Protein AF-A0A6B3I5C6-F1 (afdb_monomer)

Solvent-accessible surface area (backbone atoms only — not comparable to full-atom values): 7024 Å² total; per-residue (Å²): 108,67,62,59,52,53,54,47,49,30,63,75,50,75,61,71,47,78,49,56,98,58,52,47,75,93,61,59,74,81,74,79,81,75,81,84,82,78,85,90,72,60,70,60,48,75,5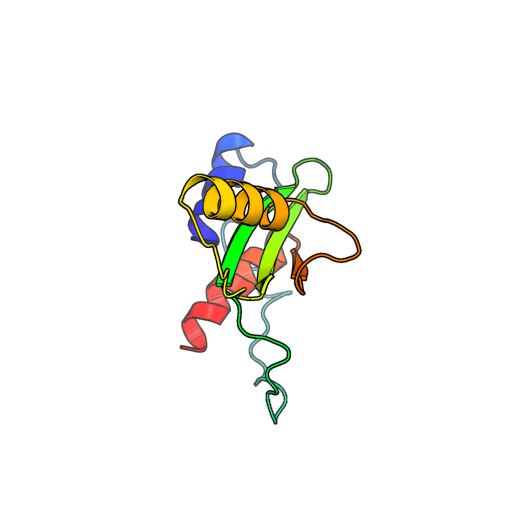0,79,50,72,41,83,85,81,56,27,37,38,42,36,38,29,41,54,74,88,82,89,53,99,44,74,67,51,40,53,55,50,54,55,53,70,73,42,96,47,99,88,47,73,62,68,50,77,48,81,28,45,31,45,47,46,38,24,46,52,55,42,61,67,73,75,110

Nearest PDB structures (foldseek):
  6gaw-assembly1_Bu  TM=4.036E-01  e=7.337E-01  Sus scrofa
  6e8a-assembly2_B-2  TM=2.706E-01  e=2.513E+00  Salmonella enterica subsp. enterica serovar Typhimurium
  7qh6-assembly1_E  TM=3.674E-01  e=9.801E+00  Homo sapiens

Structure (mmCIF, N/CA/C/O backbone):
data_AF-A0A6B3I5C6-F1
#
_entry.id   AF-A0A6B3I5C6-F1
#
loop_
_atom_site.group_PDB
_atom_site.id
_atom_site.type_symbol
_atom_site.label_atom_id
_atom_site.label_alt_id
_atom_site.label_comp_id
_atom_site.label_asym_id
_atom_site.label_entity_id
_atom_site.label_seq_id
_atom_site.pdbx_PDB_ins_code
_atom_site.Cartn_x
_atom_site.Cartn_y
_atom_site.Cartn_z
_atom_site.occupancy
_atom_site.B_iso_or_equiv
_atom_site.auth_seq_id
_atom_site.auth_comp_id
_atom_site.auth_asym_id
_atom_site.auth_atom_id
_atom_site.pdbx_PDB_mod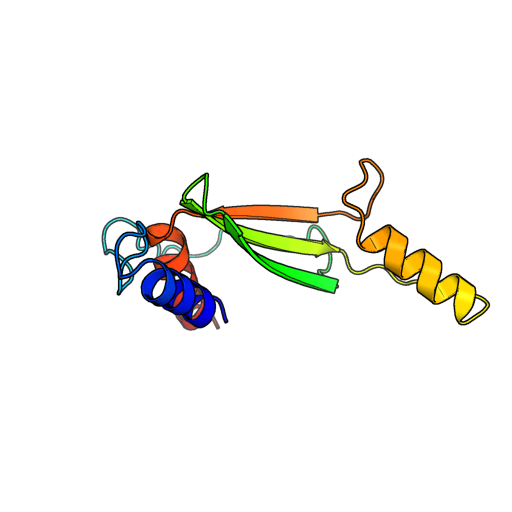el_num
ATOM 1 N N . ARG A 1 1 ? 6.170 -5.230 6.914 1.00 90.88 1 ARG A N 1
ATOM 2 C CA . ARG A 1 1 ? 6.342 -3.883 6.309 1.00 90.88 1 ARG A CA 1
ATOM 3 C C . ARG A 1 1 ? 5.067 -3.047 6.335 1.00 90.88 1 ARG A C 1
ATOM 5 O O . ARG A 1 1 ? 5.122 -1.977 6.917 1.00 90.88 1 ARG A O 1
ATOM 12 N N . ILE A 1 2 ? 3.932 -3.500 5.778 1.00 95.19 2 ILE A N 1
ATOM 13 C CA . ILE A 1 2 ? 2.666 -2.740 5.881 1.00 95.19 2 ILE A CA 1
ATOM 14 C C . ILE A 1 2 ? 2.253 -2.536 7.344 1.00 95.19 2 ILE A C 1
ATOM 16 O O . ILE A 1 2 ? 2.062 -1.398 7.755 1.00 95.19 2 ILE A O 1
ATOM 20 N N . ASP A 1 3 ? 2.196 -3.604 8.146 1.00 95.19 3 ASP A N 1
ATOM 21 C CA . ASP A 1 3 ? 1.842 -3.480 9.569 1.00 95.19 3 ASP A CA 1
ATOM 22 C C . ASP A 1 3 ? 2.794 -2.567 10.345 1.00 95.19 3 ASP A C 1
ATOM 24 O O . ASP A 1 3 ? 2.335 -1.728 11.108 1.00 95.19 3 ASP A O 1
ATOM 28 N N . GLU A 1 4 ? 4.103 -2.659 10.092 1.00 95.94 4 GLU A N 1
ATOM 29 C CA . GLU A 1 4 ? 5.102 -1.772 10.707 1.00 95.94 4 GLU A CA 1
ATOM 30 C C . GLU A 1 4 ? 4.819 -0.291 10.404 1.00 95.94 4 GLU A C 1
ATOM 32 O O . GLU A 1 4 ? 4.901 0.547 11.300 1.00 95.94 4 GLU A O 1
ATOM 37 N N . LEU A 1 5 ? 4.455 0.035 9.157 1.00 96.81 5 LEU A N 1
ATOM 38 C CA . LEU A 1 5 ? 4.087 1.395 8.760 1.00 96.81 5 LEU A CA 1
ATOM 39 C C . LEU A 1 5 ? 2.789 1.850 9.445 1.00 96.81 5 LEU A C 1
ATOM 41 O O . LEU A 1 5 ? 2.718 2.971 9.942 1.00 96.81 5 LEU A O 1
ATOM 45 N N . LEU A 1 6 ? 1.776 0.986 9.519 1.00 96.81 6 LEU A N 1
ATOM 46 C CA . LEU A 1 6 ? 0.517 1.294 10.204 1.00 96.81 6 LEU A CA 1
ATOM 47 C C . LEU A 1 6 ? 0.722 1.515 11.710 1.00 96.81 6 LEU A C 1
ATOM 49 O O . LEU A 1 6 ? 0.184 2.467 12.277 1.00 96.81 6 LEU A O 1
ATOM 53 N N . ASP A 1 7 ? 1.541 0.685 12.352 1.00 96.62 7 ASP A N 1
ATOM 54 C CA . ASP A 1 7 ? 1.868 0.814 13.772 1.00 96.62 7 ASP A CA 1
ATOM 55 C C . ASP A 1 7 ? 2.674 2.100 14.044 1.00 96.62 7 ASP A C 1
ATOM 57 O O . ASP A 1 7 ? 2.453 2.780 15.051 1.00 96.62 7 ASP A O 1
ATOM 61 N N . GLU A 1 8 ? 3.566 2.493 13.126 1.00 96.69 8 GLU A N 1
ATOM 62 C CA . GLU A 1 8 ? 4.278 3.776 13.174 1.00 96.69 8 GLU A CA 1
ATOM 63 C C . GLU A 1 8 ? 3.315 4.970 13.129 1.00 96.69 8 GLU A C 1
ATOM 65 O O . GLU A 1 8 ? 3.453 5.905 13.923 1.00 96.69 8 GLU A O 1
ATOM 70 N N . VAL A 1 9 ? 2.325 4.938 12.231 1.00 96.62 9 VAL A N 1
ATOM 71 C CA . VAL A 1 9 ? 1.301 5.988 12.102 1.00 96.62 9 VAL A CA 1
ATOM 72 C C . VAL A 1 9 ? 0.508 6.132 13.401 1.00 96.62 9 VAL A C 1
ATOM 74 O O . VAL A 1 9 ? 0.359 7.245 13.917 1.00 96.62 9 VAL A O 1
ATOM 77 N N . VAL A 1 10 ? 0.059 5.017 13.983 1.00 96.31 10 VAL A N 1
ATOM 78 C CA . VAL A 1 10 ? -0.646 5.015 15.275 1.00 96.31 10 VAL A CA 1
ATOM 79 C C . VAL A 1 10 ? 0.236 5.618 16.368 1.00 96.31 10 VAL A C 1
ATOM 81 O O . VAL A 1 10 ? -0.220 6.474 17.132 1.00 96.31 10 VAL A O 1
ATOM 84 N N . ARG A 1 11 ? 1.515 5.227 16.421 1.00 95.94 11 ARG A N 1
ATOM 85 C CA . ARG A 1 11 ? 2.463 5.724 17.425 1.00 95.94 11 ARG A CA 1
ATOM 86 C C . ARG A 1 11 ? 2.689 7.232 17.311 1.00 95.94 11 ARG A C 1
ATOM 88 O O . ARG A 1 11 ? 2.651 7.922 18.326 1.00 95.94 11 ARG A O 1
ATOM 95 N N . ARG A 1 12 ? 2.906 7.755 16.099 1.00 95.31 12 ARG A N 1
ATOM 96 C CA . ARG A 1 12 ? 3.174 9.188 15.865 1.00 95.31 12 ARG A CA 1
ATOM 97 C C . ARG A 1 12 ? 1.961 10.077 16.108 1.00 95.31 12 ARG A C 1
ATOM 99 O O . ARG A 1 12 ? 2.122 11.208 16.550 1.00 95.31 12 ARG A O 1
ATOM 106 N N . THR A 1 13 ? 0.761 9.573 15.838 1.00 92.81 13 THR A N 1
ATOM 107 C CA . THR A 1 13 ? -0.493 10.324 16.020 1.00 92.81 13 THR A CA 1
ATOM 108 C C . THR A 1 13 ? -1.090 10.181 17.421 1.00 92.81 13 THR A C 1
ATOM 110 O O . THR A 1 13 ? -2.182 10.690 17.683 1.00 92.81 13 THR A O 1
ATOM 113 N N . GLY A 1 14 ? -0.417 9.461 18.328 1.00 90.94 14 GLY A N 1
ATOM 114 C CA . GLY A 1 14 ? -0.937 9.179 19.667 1.00 90.94 14 GLY A CA 1
ATOM 115 C C . GLY A 1 14 ? -2.267 8.418 19.642 1.00 90.94 14 GLY A C 1
ATOM 116 O O . GLY A 1 14 ? -3.101 8.625 20.518 1.00 90.94 14 GLY A O 1
ATOM 117 N N . GLY A 1 15 ? -2.495 7.591 18.616 1.00 88.31 15 GLY A N 1
ATOM 118 C CA . GLY A 1 15 ? -3.739 6.839 18.427 1.00 88.31 15 GLY A CA 1
ATOM 119 C C . GLY A 1 15 ? -4.905 7.632 17.832 1.00 88.31 15 GLY A C 1
ATOM 120 O O . GLY A 1 15 ? -6.011 7.104 17.771 1.00 88.31 15 GLY A O 1
ATOM 121 N N . SER A 1 16 ? -4.684 8.870 17.381 1.00 90.31 16 SER A N 1
ATOM 122 C CA . SER A 1 16 ? -5.747 9.693 16.777 1.00 90.31 16 SER A CA 1
ATOM 123 C C . SER A 1 16 ? -5.986 9.392 15.291 1.00 90.31 16 SER A C 1
ATOM 125 O O . SER A 1 16 ? -7.002 9.814 14.743 1.00 90.31 16 SER A O 1
ATOM 127 N N . SER A 1 17 ? -5.076 8.671 14.621 1.00 93.12 17 SER A N 1
ATOM 128 C CA . SER A 1 17 ? -5.272 8.226 13.234 1.00 93.12 17 SER A CA 1
ATOM 129 C C . SER A 1 17 ? -6.411 7.199 13.116 1.00 93.12 17 SER A C 1
ATOM 131 O O . SER A 1 17 ? -6.554 6.361 14.008 1.00 93.12 17 SER A O 1
ATOM 133 N N . PRO A 1 18 ? -7.134 7.126 11.985 1.00 95.06 18 PRO A N 1
ATOM 134 C CA . PRO A 1 18 ? -8.167 6.130 11.707 1.00 95.06 18 PRO A CA 1
ATOM 135 C C . PRO A 1 18 ? -7.569 4.769 11.295 1.00 95.06 18 PRO A C 1
ATOM 137 O O . PRO A 1 18 ? -8.084 4.078 10.412 1.00 95.06 18 PRO A O 1
ATOM 140 N N . VAL A 1 19 ? -6.456 4.380 11.918 1.00 96.88 19 VAL A N 1
ATOM 141 C CA . VAL A 1 19 ? -5.779 3.099 11.718 1.00 96.88 19 VAL A CA 1
ATOM 142 C C . VAL A 1 19 ? -6.108 2.200 12.913 1.00 96.88 19 VAL A C 1
ATOM 144 O O . VAL A 1 19 ? -5.696 2.500 14.034 1.00 96.88 19 VAL A O 1
ATOM 147 N N . PRO A 1 20 ? -6.874 1.113 12.723 1.00 94.88 20 PRO A N 1
ATOM 148 C CA . PRO A 1 20 ? -7.247 0.238 13.822 1.00 94.88 20 PRO A CA 1
ATOM 149 C C . PRO A 1 20 ? -6.088 -0.679 14.228 1.00 94.88 20 PRO A C 1
ATOM 151 O O . PRO A 1 20 ? -5.323 -1.160 13.393 1.00 94.88 20 PRO A O 1
ATOM 154 N N . ALA A 1 21 ? -6.024 -1.018 15.518 1.00 92.00 21 ALA A N 1
ATOM 155 C CA . ALA A 1 21 ? -5.017 -1.936 16.049 1.00 92.00 21 ALA A CA 1
ATOM 156 C C . ALA A 1 21 ? -5.124 -3.363 15.477 1.00 92.00 21 ALA A C 1
ATOM 158 O O . ALA A 1 21 ? -4.153 -4.108 15.511 1.00 92.00 21 ALA A O 1
ATOM 159 N N . VAL A 1 22 ? -6.270 -3.761 14.924 1.00 92.62 22 VAL A N 1
ATOM 160 C CA . VAL A 1 22 ? -6.471 -5.060 14.265 1.00 92.62 22 VAL A CA 1
ATOM 161 C C . VAL A 1 22 ? -7.419 -4.905 13.082 1.00 92.62 22 VAL A C 1
ATOM 163 O O . VAL A 1 22 ? -8.199 -3.955 13.032 1.00 92.62 22 VAL A O 1
ATOM 166 N N . ALA A 1 23 ? -7.354 -5.838 12.130 1.00 93.38 23 ALA A N 1
ATOM 167 C CA . ALA A 1 23 ? -8.220 -5.836 10.956 1.00 93.38 23 ALA A CA 1
ATOM 168 C C . ALA A 1 23 ? -9.698 -5.939 11.383 1.00 93.38 23 ALA A C 1
ATOM 170 O O . ALA A 1 23 ? -10.068 -6.926 12.029 1.00 93.38 23 ALA A O 1
ATOM 171 N N . PRO A 1 24 ? -10.558 -4.959 11.045 1.00 94.06 24 PRO A N 1
ATOM 172 C CA . PRO A 1 24 ? -11.971 -5.040 11.387 1.00 94.06 24 PRO A CA 1
ATOM 173 C C . PRO A 1 24 ? -12.678 -6.137 10.587 1.00 94.06 24 PRO A C 1
ATOM 175 O O . PRO A 1 24 ? -12.467 -6.283 9.382 1.00 94.06 24 PRO A O 1
ATOM 178 N N . ALA A 1 25 ? -13.594 -6.859 11.236 1.00 91.25 25 ALA A N 1
ATOM 179 C CA . ALA A 1 25 ? -14.369 -7.920 10.587 1.00 91.25 25 ALA A CA 1
ATOM 180 C C . ALA A 1 25 ? -15.181 -7.409 9.380 1.00 91.25 25 ALA A C 1
ATOM 182 O O . ALA A 1 25 ? -15.303 -8.106 8.381 1.00 91.25 25 ALA A O 1
ATOM 183 N N . ALA A 1 26 ? -15.677 -6.168 9.444 1.00 91.88 26 ALA A N 1
ATOM 184 C CA . ALA A 1 26 ? -16.509 -5.566 8.399 1.00 91.88 26 ALA A CA 1
ATOM 185 C C . ALA A 1 26 ? -15.801 -5.370 7.043 1.00 91.88 26 ALA A C 1
ATOM 187 O O . ALA A 1 26 ? -16.477 -5.247 6.029 1.00 91.88 26 ALA A O 1
ATOM 188 N N . VAL A 1 27 ? -14.464 -5.326 7.018 1.00 91.81 27 VAL A N 1
ATOM 189 C CA . VAL A 1 27 ? -13.654 -5.173 5.791 1.00 91.81 27 VAL A CA 1
ATOM 190 C C . VAL A 1 27 ? -12.810 -6.416 5.501 1.00 91.81 27 VAL A C 1
ATOM 192 O O . VAL A 1 27 ? -11.887 -6.371 4.692 1.00 91.81 27 VAL A O 1
ATOM 195 N N . THR A 1 28 ? -13.087 -7.520 6.196 1.00 88.88 28 THR A N 1
ATOM 196 C CA . THR A 1 28 ? -12.400 -8.788 5.956 1.00 88.88 28 THR A CA 1
ATOM 197 C C . THR A 1 28 ? -12.892 -9.378 4.640 1.00 88.88 28 THR A C 1
ATOM 199 O O . THR A 1 28 ? -14.074 -9.680 4.499 1.00 88.88 28 THR A O 1
ATOM 202 N N . ASP A 1 29 ? -11.973 -9.566 3.700 1.00 85.88 29 ASP A N 1
ATOM 203 C CA . ASP A 1 29 ? -12.219 -10.250 2.436 1.00 85.88 29 ASP A CA 1
ATOM 204 C C . ASP A 1 29 ? -11.392 -11.539 2.401 1.00 85.88 29 ASP A C 1
ATOM 206 O O . ASP A 1 29 ? -10.183 -11.520 2.621 1.00 85.88 29 ASP A O 1
ATOM 210 N N . THR A 1 30 ? -12.068 -12.660 2.175 1.00 88.31 30 THR A N 1
ATOM 211 C CA . THR A 1 30 ? -11.480 -14.008 2.099 1.00 88.31 30 THR A CA 1
ATOM 212 C C . THR A 1 30 ? -11.929 -14.748 0.842 1.00 88.31 30 THR A C 1
ATOM 214 O O . THR A 1 30 ? -11.705 -15.951 0.725 1.00 88.31 30 THR A O 1
ATOM 217 N N . ALA A 1 31 ? -12.564 -14.047 -0.105 1.00 89.31 31 ALA A N 1
ATOM 218 C CA . ALA A 1 31 ? -12.923 -14.634 -1.387 1.00 89.31 31 ALA A CA 1
ATOM 219 C C . ALA A 1 31 ? -11.658 -15.122 -2.128 1.00 89.31 31 ALA A C 1
ATOM 221 O O . ALA A 1 31 ? -10.561 -14.616 -1.883 1.00 89.31 31 ALA A O 1
ATOM 222 N N . PRO A 1 32 ? -11.749 -16.115 -3.021 1.00 87.75 32 PRO A N 1
ATOM 223 C CA . PRO A 1 32 ? -10.639 -16.414 -3.920 1.00 87.75 32 PRO A CA 1
ATOM 224 C C . PRO A 1 32 ? -10.367 -15.227 -4.856 1.00 87.75 32 PRO A C 1
ATOM 226 O O . PRO A 1 32 ? -11.236 -14.380 -5.061 1.00 87.75 32 PRO A O 1
ATOM 229 N N . LEU A 1 33 ? -9.162 -15.174 -5.429 1.00 87.25 33 LEU A N 1
ATOM 230 C CA . LEU A 1 33 ? -8.897 -14.283 -6.558 1.00 87.25 33 LEU A CA 1
ATOM 231 C C . LEU A 1 33 ? -9.695 -14.752 -7.777 1.00 87.25 33 LEU A C 1
ATOM 233 O O . LEU A 1 33 ? -9.867 -15.958 -7.983 1.00 87.25 33 LEU A O 1
ATOM 237 N N . ASP A 1 34 ? -10.147 -13.798 -8.586 1.00 89.00 34 ASP A N 1
ATOM 238 C CA . ASP A 1 34 ? -10.742 -14.104 -9.881 1.00 89.00 34 ASP A CA 1
ATOM 239 C C . ASP A 1 34 ? -9.698 -14.772 -10.786 1.00 89.00 34 ASP A C 1
ATOM 241 O O . ASP A 1 34 ? -8.519 -14.409 -10.781 1.00 89.00 34 ASP A O 1
ATOM 245 N N . VAL A 1 35 ? -10.131 -15.788 -11.536 1.00 90.75 35 VAL A N 1
ATOM 246 C CA . VAL A 1 35 ? -9.264 -16.573 -12.423 1.00 90.75 35 VAL A CA 1
ATOM 247 C C . VAL A 1 35 ? -9.690 -16.415 -13.887 1.00 90.75 35 VAL A C 1
ATOM 249 O O . VAL A 1 35 ? -10.892 -16.451 -14.167 1.00 90.75 35 VAL A O 1
ATOM 252 N N . PRO A 1 36 ? -8.735 -16.318 -14.833 1.00 90.75 36 PRO A N 1
ATOM 253 C CA . PRO A 1 36 ? -7.280 -16.353 -14.635 1.00 90.75 36 PRO A CA 1
ATOM 254 C C . PRO A 1 36 ? -6.707 -15.024 -14.106 1.00 90.75 36 PRO A C 1
ATOM 256 O O . PRO A 1 36 ? -7.274 -13.964 -14.337 1.00 90.75 36 PRO A O 1
ATOM 259 N N . VAL A 1 37 ? -5.560 -15.095 -13.422 1.00 88.31 37 VAL A N 1
ATOM 260 C CA . VAL A 1 37 ? -4.765 -13.908 -13.065 1.00 88.31 37 VAL A CA 1
ATOM 261 C C . VAL A 1 37 ? -3.808 -13.616 -14.220 1.00 88.31 37 VAL A C 1
ATOM 263 O O . VAL A 1 37 ? -2.988 -14.471 -14.558 1.00 88.31 37 VAL A O 1
ATOM 266 N N . GLU A 1 38 ? -3.916 -12.431 -14.817 1.00 91.00 38 GLU A N 1
ATOM 267 C CA . GLU A 1 38 ? -3.068 -11.980 -15.925 1.00 91.00 38 GLU A CA 1
ATOM 268 C C . GLU A 1 38 ? -2.068 -10.920 -15.431 1.00 91.00 38 GLU A C 1
ATOM 270 O O . GLU A 1 38 ? -2.412 -10.036 -14.647 1.00 91.00 38 GLU A O 1
ATOM 275 N N . GLU A 1 39 ? -0.802 -11.047 -15.839 1.00 91.88 39 GLU A N 1
ATOM 276 C CA . GLU A 1 39 ? 0.252 -10.082 -15.507 1.00 91.88 39 GLU A CA 1
ATOM 277 C C . GLU A 1 39 ? 0.143 -8.870 -16.441 1.00 91.88 39 GLU A C 1
ATOM 279 O O . GLU A 1 39 ? 0.332 -9.006 -17.646 1.00 91.88 39 GLU A O 1
ATOM 284 N N . GLU A 1 40 ? -0.117 -7.687 -15.881 1.00 91.38 40 GLU A N 1
ATOM 285 C CA . GLU A 1 40 ? -0.098 -6.423 -16.637 1.00 91.38 40 GLU A CA 1
ATOM 286 C C . GLU A 1 40 ? 1.338 -5.939 -16.889 1.00 91.38 40 GLU A C 1
ATOM 288 O O . GLU A 1 40 ? 1.686 -5.497 -17.982 1.00 91.38 40 GLU A O 1
ATOM 293 N N . PHE A 1 41 ? 2.192 -6.023 -15.864 1.00 94.50 41 PHE A N 1
ATOM 294 C CA . PHE A 1 41 ? 3.620 -5.723 -15.937 1.00 94.50 41 PHE A CA 1
ATOM 295 C C . PHE A 1 41 ? 4.358 -6.316 -14.734 1.00 94.50 41 PHE A C 1
ATOM 297 O O . PHE A 1 41 ? 3.776 -6.577 -13.678 1.00 94.50 41 PHE A O 1
ATOM 304 N N . ARG A 1 42 ? 5.676 -6.475 -14.870 1.00 94.62 42 ARG A N 1
ATOM 305 C CA . ARG A 1 42 ? 6.548 -6.878 -13.762 1.00 94.62 42 ARG A CA 1
ATOM 306 C C . ARG A 1 42 ? 6.914 -5.674 -12.922 1.00 94.62 42 ARG A C 1
ATOM 308 O O . ARG A 1 42 ? 7.369 -4.675 -13.463 1.00 94.62 42 ARG A O 1
ATOM 315 N N . VAL A 1 43 ? 6.750 -5.780 -11.610 1.00 94.31 43 VAL A N 1
ATOM 316 C CA . VAL A 1 43 ? 7.103 -4.716 -10.664 1.00 94.31 43 VAL A CA 1
ATOM 317 C C . VAL A 1 43 ? 8.605 -4.751 -10.378 1.00 94.31 43 VAL A C 1
ATOM 319 O O . VAL A 1 43 ? 9.144 -5.813 -10.071 1.00 94.31 43 VAL A O 1
ATOM 322 N N . GLY A 1 44 ? 9.268 -3.597 -10.463 1.00 92.31 44 GLY A N 1
ATOM 323 C CA . GLY A 1 44 ? 10.675 -3.425 -10.087 1.00 92.31 44 GLY A CA 1
ATOM 324 C C . GLY A 1 44 ? 10.828 -2.703 -8.753 1.00 92.31 44 GLY A C 1
ATOM 325 O O . GLY A 1 44 ? 11.514 -3.189 -7.855 1.00 92.31 44 GLY A O 1
ATOM 326 N N . THR A 1 45 ? 10.119 -1.584 -8.600 1.00 90.69 45 THR A N 1
ATOM 327 C CA . THR A 1 45 ? 10.174 -0.741 -7.399 1.00 90.69 45 THR A CA 1
ATOM 328 C C . THR A 1 45 ? 8.815 -0.708 -6.715 1.00 90.69 45 THR A C 1
ATOM 330 O O . THR A 1 45 ? 7.782 -0.531 -7.361 1.00 90.69 45 THR A O 1
ATOM 333 N N . MET A 1 46 ? 8.812 -0.853 -5.388 1.00 93.81 46 M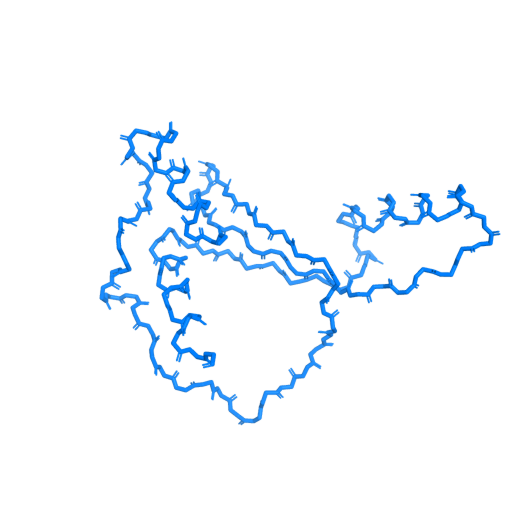ET A N 1
ATOM 334 C CA . MET A 1 46 ? 7.617 -0.696 -4.561 1.00 93.81 46 MET A CA 1
ATOM 335 C C . MET A 1 46 ? 7.842 0.325 -3.453 1.00 93.81 46 MET A C 1
ATOM 337 O O . MET A 1 46 ? 8.827 0.237 -2.717 1.00 93.81 46 MET A O 1
ATOM 341 N N . ALA A 1 47 ? 6.877 1.224 -3.275 1.00 94.00 47 ALA A N 1
ATOM 342 C CA . ALA A 1 47 ? 6.861 2.199 -2.194 1.00 94.00 47 ALA A CA 1
ATOM 343 C C . ALA A 1 47 ? 5.583 2.077 -1.353 1.00 94.00 47 ALA A C 1
ATOM 345 O O . ALA A 1 47 ? 4.505 1.730 -1.839 1.00 94.00 47 ALA A O 1
ATOM 346 N N . LEU A 1 48 ? 5.725 2.346 -0.055 1.00 96.62 48 LEU A N 1
ATOM 347 C CA . LEU A 1 48 ? 4.632 2.368 0.912 1.00 96.62 48 LEU A CA 1
ATOM 348 C C . LEU A 1 48 ? 4.654 3.712 1.631 1.00 96.62 48 LEU A C 1
ATOM 350 O O . LEU A 1 48 ? 5.690 4.101 2.172 1.00 96.62 48 LEU A O 1
ATOM 354 N N . ALA A 1 49 ? 3.509 4.383 1.691 1.00 96.75 49 ALA A N 1
ATOM 355 C CA . ALA A 1 49 ? 3.379 5.662 2.375 1.00 96.75 49 ALA A CA 1
ATOM 356 C C . ALA A 1 49 ? 2.051 5.775 3.132 1.00 96.75 49 ALA A C 1
ATOM 358 O O . ALA A 1 49 ? 1.094 5.038 2.887 1.00 96.75 49 ALA A O 1
ATOM 359 N N . TRP A 1 50 ? 2.004 6.723 4.066 1.00 97.31 50 TRP A N 1
ATOM 360 C CA . TRP A 1 50 ? 0.774 7.181 4.697 1.00 97.31 50 TRP A CA 1
ATOM 361 C C . TRP A 1 50 ? 0.558 8.650 4.353 1.00 97.31 50 TRP A C 1
ATOM 363 O O . TRP A 1 50 ? 1.403 9.489 4.663 1.00 97.31 50 TRP A O 1
ATOM 373 N N . ASP A 1 51 ? -0.580 8.945 3.741 1.00 97.00 51 ASP A N 1
ATOM 374 C CA . ASP A 1 51 ? -1.065 10.295 3.514 1.00 97.00 51 ASP A CA 1
ATOM 375 C C . ASP A 1 51 ? -1.791 10.777 4.778 1.00 97.00 51 ASP A C 1
ATOM 377 O O . ASP A 1 51 ? -2.848 10.258 5.151 1.00 97.00 51 ASP A O 1
ATOM 381 N N . GLY A 1 52 ? -1.188 11.746 5.470 1.00 94.94 52 GLY A N 1
ATOM 382 C CA . GLY A 1 52 ? -1.739 12.340 6.686 1.00 94.94 52 GLY A CA 1
ATOM 383 C C . GLY A 1 52 ? -2.884 13.322 6.440 1.00 94.94 52 GLY A C 1
ATOM 384 O O . GLY A 1 52 ? -3.652 13.575 7.364 1.00 94.94 52 GLY A O 1
ATOM 385 N N . ASP A 1 53 ? -3.042 13.840 5.228 1.00 95.00 53 ASP A N 1
ATOM 386 C CA . ASP A 1 53 ? -4.114 14.779 4.908 1.00 95.00 53 ASP A CA 1
ATOM 387 C C . ASP A 1 53 ? -5.376 14.005 4.512 1.00 95.00 53 ASP A C 1
ATOM 389 O O . ASP A 1 53 ? -6.457 14.233 5.060 1.00 95.00 53 ASP A O 1
ATOM 393 N N . GLU A 1 54 ? -5.231 13.003 3.641 1.00 96.81 54 GLU A N 1
ATOM 394 C CA . GLU A 1 54 ? -6.341 12.144 3.210 1.00 96.81 54 GLU A CA 1
ATOM 395 C C . GLU A 1 54 ? -6.616 10.969 4.163 1.00 96.81 54 GLU A C 1
ATOM 397 O O . GLU A 1 54 ? -7.649 10.297 4.050 1.00 96.81 54 GLU A O 1
ATOM 402 N N . GLN A 1 55 ? -5.709 10.712 5.112 1.00 96.56 55 GLN A N 1
ATOM 403 C CA . GLN A 1 55 ? -5.752 9.578 6.043 1.00 96.56 55 GLN A CA 1
ATOM 404 C C . GLN A 1 55 ? -5.836 8.228 5.309 1.00 96.56 55 GLN A C 1
ATOM 406 O O . GLN A 1 55 ? -6.679 7.366 5.605 1.00 96.56 55 GLN A O 1
ATOM 411 N N . ARG A 1 56 ? -4.960 8.054 4.314 1.00 98.12 56 ARG A N 1
ATOM 412 C CA . ARG A 1 56 ? -4.900 6.868 3.452 1.00 98.12 56 ARG A CA 1
ATOM 413 C C . ARG A 1 56 ? -3.512 6.254 3.448 1.00 98.12 56 ARG A C 1
ATOM 415 O O . ARG A 1 56 ? -2.507 6.949 3.402 1.00 98.12 56 ARG A O 1
ATOM 422 N N . MET A 1 57 ? -3.465 4.928 3.413 1.00 97.81 57 MET A N 1
ATOM 423 C CA . MET A 1 57 ? -2.257 4.215 3.036 1.00 97.81 57 MET A CA 1
ATOM 424 C C . MET A 1 57 ? -2.149 4.186 1.516 1.00 97.81 57 MET A C 1
ATOM 426 O O . MET A 1 57 ? -3.122 3.868 0.829 1.00 97.81 57 MET A O 1
ATOM 430 N N . ILE A 1 58 ? -0.955 4.475 1.018 1.00 98.06 58 ILE A N 1
ATOM 431 C CA . ILE A 1 58 ? -0.610 4.449 -0.394 1.00 98.06 58 ILE A CA 1
ATOM 432 C C . ILE A 1 58 ? 0.352 3.283 -0.619 1.00 98.06 58 ILE A C 1
ATOM 434 O O . ILE A 1 58 ? 1.352 3.148 0.090 1.00 98.06 58 ILE A O 1
ATOM 438 N N . VAL A 1 59 ? 0.026 2.434 -1.589 1.00 97.19 59 VAL A N 1
ATOM 439 C CA . VAL A 1 59 ? 0.914 1.391 -2.108 1.00 97.19 59 VAL A CA 1
ATOM 440 C C . VAL A 1 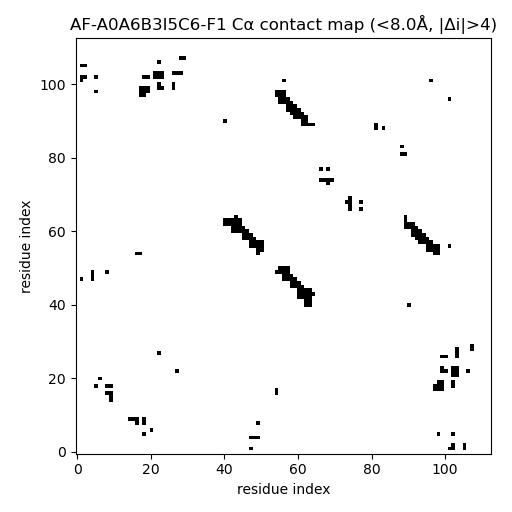59 ? 1.189 1.719 -3.563 1.00 97.19 59 VAL A C 1
ATOM 442 O O . VAL A 1 59 ? 0.255 1.803 -4.358 1.00 97.19 59 VAL A O 1
ATOM 445 N N . GLU A 1 60 ? 2.456 1.907 -3.897 1.00 95.81 60 GLU A N 1
ATOM 446 C CA . GLU A 1 60 ? 2.909 2.171 -5.257 1.00 95.81 60 GLU A CA 1
ATOM 447 C C . GLU A 1 60 ? 3.763 1.009 -5.734 1.00 95.81 60 GLU A C 1
ATOM 449 O O . GLU A 1 60 ? 4.653 0.543 -5.021 1.00 95.81 60 GLU A O 1
ATOM 454 N N . ALA A 1 61 ? 3.472 0.545 -6.941 1.00 94.88 61 ALA A N 1
ATOM 455 C CA . ALA A 1 61 ? 4.234 -0.467 -7.641 1.00 94.88 61 ALA A CA 1
ATOM 456 C C . ALA A 1 61 ? 4.550 0.065 -9.036 1.00 94.88 61 ALA A C 1
ATOM 458 O O . ALA A 1 61 ? 3.649 0.258 -9.853 1.00 94.88 61 ALA A O 1
ATOM 459 N N . GLN A 1 62 ? 5.826 0.327 -9.284 1.00 93.31 62 GLN A N 1
ATOM 460 C CA . GLN A 1 62 ? 6.324 0.787 -10.569 1.00 93.31 62 GLN A CA 1
ATOM 461 C C . GLN A 1 62 ? 6.917 -0.391 -11.336 1.00 93.31 62 GLN A C 1
ATOM 463 O O . GLN A 1 62 ? 7.555 -1.277 -10.752 1.00 93.31 62 GLN A O 1
ATOM 468 N N . ALA A 1 63 ? 6.698 -0.403 -12.646 1.00 93.81 63 ALA A N 1
ATOM 469 C CA . ALA A 1 63 ? 7.241 -1.416 -13.526 1.00 93.81 63 ALA A CA 1
ATOM 470 C C . ALA A 1 63 ? 8.770 -1.490 -13.436 1.00 93.81 63 ALA A C 1
ATOM 472 O O . ALA A 1 63 ? 9.458 -0.489 -13.244 1.00 93.81 63 ALA A O 1
ATOM 473 N N . LEU A 1 64 ? 9.292 -2.703 -13.586 1.00 90.88 64 LEU A N 1
ATOM 474 C CA . LEU A 1 64 ? 10.709 -2.951 -13.765 1.00 90.88 64 LEU A CA 1
ATOM 475 C C . LEU A 1 64 ? 11.129 -2.380 -15.118 1.00 90.88 64 LEU A C 1
ATOM 477 O O . LEU A 1 64 ? 10.574 -2.757 -16.150 1.00 90.88 64 LEU A O 1
ATOM 481 N N . VAL A 1 65 ? 12.118 -1.495 -15.094 1.00 88.50 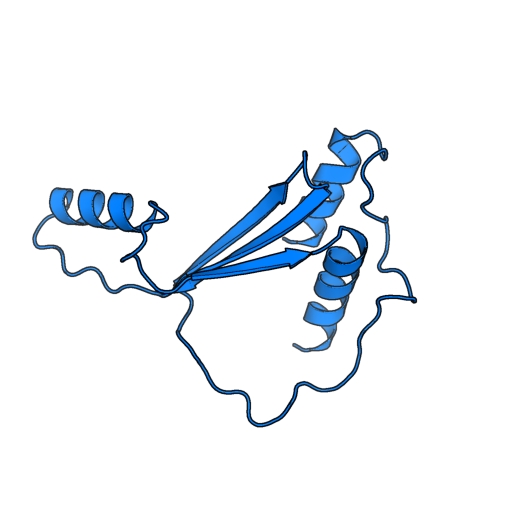65 VAL A N 1
ATOM 482 C CA . VAL A 1 65 ? 12.745 -0.949 -16.294 1.00 88.50 65 VAL A CA 1
ATOM 483 C C . VAL A 1 65 ? 14.178 -1.442 -16.343 1.00 88.50 65 VAL A C 1
ATOM 485 O O . VAL A 1 65 ? 14.927 -1.281 -15.382 1.00 88.50 65 VAL A O 1
ATOM 488 N N . GLU A 1 66 ? 14.549 -2.056 -17.461 1.00 84.12 66 GLU A N 1
ATOM 489 C CA . GLU A 1 66 ? 15.944 -2.352 -17.763 1.00 84.12 66 GLU A CA 1
ATOM 490 C C . GLU A 1 66 ? 16.576 -1.076 -18.323 1.00 84.12 66 GLU A C 1
ATOM 492 O O . GLU A 1 66 ? 16.145 -0.555 -19.353 1.00 84.12 66 GLU A O 1
ATOM 497 N N . LEU A 1 67 ? 17.543 -0.532 -17.588 1.00 82.94 67 LEU A N 1
ATOM 498 C CA . LEU A 1 67 ? 18.295 0.642 -18.004 1.00 82.94 67 LEU A CA 1
ATOM 499 C C . LEU A 1 67 ? 19.546 0.187 -18.753 1.00 82.94 67 LEU A C 1
ATOM 501 O O . LEU A 1 67 ? 20.450 -0.393 -18.154 1.00 82.94 67 LEU A O 1
ATOM 505 N N . ASP A 1 68 ? 19.599 0.478 -20.049 1.00 78.81 68 ASP A N 1
ATOM 506 C CA . ASP A 1 68 ? 20.830 0.394 -20.831 1.00 78.81 68 ASP A CA 1
ATOM 507 C C . ASP A 1 68 ? 21.551 1.743 -20.735 1.00 78.81 68 ASP A C 1
ATOM 509 O O . ASP A 1 68 ? 21.108 2.740 -21.309 1.00 78.81 68 ASP A O 1
ATOM 513 N N . ALA A 1 69 ? 22.644 1.775 -19.975 1.00 84.25 69 ALA A N 1
ATOM 514 C CA . ALA A 1 69 ? 23.480 2.954 -19.788 1.00 84.25 69 ALA A CA 1
ATOM 515 C C . ALA A 1 69 ? 24.926 2.659 -20.208 1.00 84.25 69 ALA A C 1
ATOM 517 O O . ALA A 1 69 ? 25.498 1.633 -19.832 1.00 84.25 69 ALA A O 1
ATOM 518 N N . ASP A 1 70 ? 25.521 3.578 -20.970 1.00 88.81 70 ASP A N 1
ATOM 519 C CA . ASP A 1 70 ? 26.892 3.453 -21.480 1.00 88.81 70 A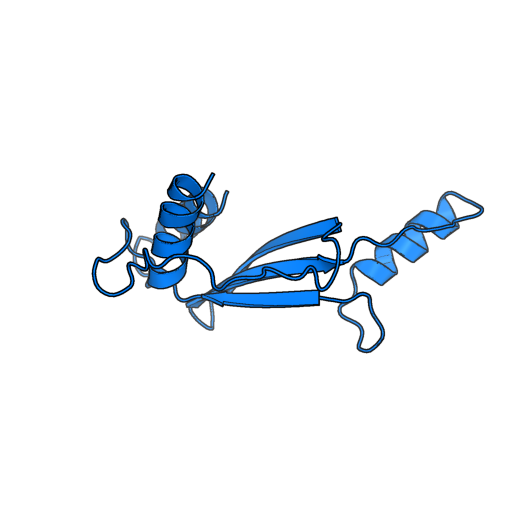SP A CA 1
ATOM 520 C C . ASP A 1 70 ? 27.951 3.919 -20.455 1.00 88.81 70 ASP A C 1
ATOM 522 O O . ASP A 1 70 ? 29.144 3.637 -20.613 1.00 88.81 70 ASP A O 1
ATOM 526 N N . SER A 1 71 ? 27.530 4.613 -19.390 1.00 92.12 71 SER A N 1
ATOM 527 C CA . SER A 1 71 ? 28.381 5.093 -18.297 1.00 92.12 71 SER A CA 1
ATOM 528 C C . SER A 1 71 ? 27.643 5.145 -16.948 1.00 92.12 71 SER A C 1
ATOM 530 O O . SER A 1 71 ? 26.418 5.046 -16.891 1.00 92.12 71 SER A O 1
ATOM 532 N N . GLU A 1 72 ? 28.388 5.297 -15.844 1.00 87.62 72 GLU A N 1
ATOM 533 C CA . GLU A 1 72 ? 27.809 5.454 -14.495 1.00 87.62 72 GLU A CA 1
ATOM 534 C C . GLU A 1 72 ? 26.990 6.749 -14.359 1.00 87.62 72 GLU A C 1
ATOM 536 O O . GLU A 1 72 ? 25.960 6.746 -13.686 1.00 87.62 72 GLU A O 1
ATOM 541 N N . ASP A 1 73 ? 27.413 7.829 -15.026 1.00 90.12 73 ASP A N 1
ATOM 542 C CA . ASP A 1 73 ? 26.685 9.102 -15.031 1.00 90.12 73 ASP A CA 1
ATOM 543 C C . ASP A 1 73 ? 25.343 8.957 -15.777 1.00 90.12 73 ASP A C 1
ATOM 545 O O . ASP A 1 73 ? 24.307 9.383 -15.268 1.00 90.12 73 ASP A O 1
ATOM 549 N N . ASP A 1 74 ? 25.332 8.267 -16.927 1.00 86.56 74 ASP A N 1
ATOM 550 C CA . ASP A 1 74 ? 24.102 8.002 -17.694 1.00 86.56 74 ASP A CA 1
ATOM 551 C C . ASP A 1 74 ? 23.113 7.123 -16.911 1.00 86.56 74 ASP A C 1
ATOM 553 O O . ASP A 1 74 ? 21.898 7.328 -16.978 1.00 86.56 74 ASP A O 1
ATOM 557 N N . LEU A 1 75 ? 23.625 6.151 -16.145 1.00 86.19 75 LEU A N 1
ATOM 558 C CA . LEU A 1 75 ? 22.801 5.299 -15.289 1.00 86.19 75 LEU A CA 1
ATOM 559 C C . LEU A 1 75 ? 22.126 6.122 -14.187 1.00 86.19 75 LEU A C 1
ATOM 561 O O . LEU A 1 75 ? 20.921 5.990 -13.985 1.00 86.19 75 LEU A O 1
ATOM 565 N N . ALA A 1 76 ? 22.879 6.995 -13.512 1.00 86.19 76 ALA A N 1
ATOM 566 C CA . ALA A 1 76 ? 22.349 7.840 -12.445 1.00 86.19 76 ALA A CA 1
ATOM 567 C C . ALA A 1 76 ? 21.262 8.804 -12.955 1.00 86.19 76 ALA A C 1
ATOM 569 O O . ALA A 1 76 ? 20.220 8.953 -12.315 1.00 86.19 76 ALA A O 1
ATOM 570 N N . GLU A 1 77 ? 21.461 9.417 -14.127 1.00 85.38 77 GLU A N 1
ATOM 571 C CA . GLU A 1 77 ? 20.446 10.277 -14.751 1.00 85.38 77 GLU A CA 1
ATOM 572 C C . GLU A 1 77 ? 19.177 9.501 -15.133 1.00 85.38 77 GLU A C 1
ATOM 574 O O . GLU A 1 77 ? 18.057 10.007 -14.994 1.00 85.38 77 GLU A O 1
ATOM 579 N N . ALA A 1 78 ? 19.330 8.272 -15.630 1.00 83.12 78 ALA A N 1
ATOM 580 C CA . ALA A 1 78 ? 18.201 7.424 -15.985 1.00 83.12 78 ALA A CA 1
ATOM 581 C C . ALA A 1 78 ? 17.420 6.966 -14.742 1.00 83.12 78 ALA A C 1
ATOM 583 O O . ALA A 1 78 ? 16.189 7.028 -14.741 1.00 83.12 78 ALA A O 1
ATOM 584 N N . GLU A 1 79 ? 18.111 6.586 -13.664 1.00 82.81 79 GLU A N 1
ATOM 585 C CA . GLU A 1 79 ? 17.493 6.273 -12.372 1.00 82.81 79 GLU A CA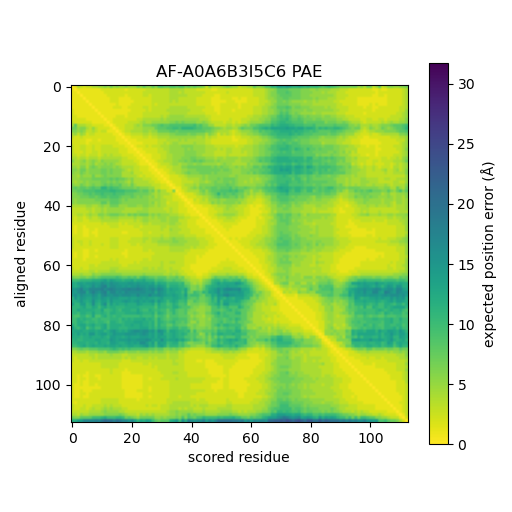 1
ATOM 586 C C . GLU A 1 79 ? 16.737 7.478 -11.794 1.00 82.81 79 GLU A C 1
ATOM 588 O O . GLU A 1 79 ? 15.602 7.327 -11.337 1.00 82.81 79 GLU A O 1
ATOM 593 N N . GLU A 1 80 ? 17.307 8.685 -11.863 1.00 82.62 80 GLU A N 1
ATOM 594 C CA . GLU A 1 80 ? 16.637 9.903 -11.393 1.00 82.62 80 GLU A CA 1
ATOM 595 C C . GLU A 1 80 ? 15.340 10.179 -12.164 1.00 82.62 80 GLU A C 1
ATOM 597 O O . GLU A 1 80 ? 14.334 10.554 -11.560 1.00 82.62 80 GLU A O 1
ATOM 602 N N . LYS A 1 81 ? 15.322 9.948 -13.482 1.00 80.56 81 LYS A N 1
ATOM 603 C CA . LYS A 1 81 ? 14.100 10.081 -14.293 1.00 80.56 81 LYS A CA 1
ATOM 604 C C . LYS A 1 81 ? 13.035 9.059 -13.918 1.00 80.56 81 LYS A C 1
ATOM 606 O O . LYS A 1 81 ? 11.863 9.412 -13.866 1.00 80.56 81 LYS A O 1
ATOM 611 N N . LEU A 1 82 ? 13.415 7.815 -13.616 1.00 79.50 82 LEU A N 1
ATOM 612 C CA . LEU A 1 82 ? 12.452 6.797 -13.177 1.00 79.50 82 LEU A CA 1
ATOM 613 C C . LEU A 1 82 ? 11.759 7.175 -11.860 1.00 79.50 82 LEU A C 1
ATOM 615 O O . LEU A 1 82 ? 10.613 6.784 -11.644 1.00 79.50 82 LEU A O 1
ATOM 619 N N . LEU A 1 83 ? 12.427 7.939 -10.991 1.00 74.88 83 LEU A N 1
ATOM 620 C CA . LEU A 1 83 ? 11.855 8.420 -9.730 1.00 74.88 83 LEU A CA 1
ATOM 621 C C . LEU A 1 83 ? 10.837 9.555 -9.918 1.00 74.88 83 LEU A C 1
ATOM 623 O O . LEU A 1 83 ? 10.115 9.886 -8.974 1.00 74.88 83 LEU A O 1
ATOM 627 N N . GLN A 1 84 ? 10.770 10.162 -11.103 1.00 80.06 84 GLN A N 1
ATOM 628 C CA . GLN A 1 84 ? 9.815 11.220 -11.409 1.00 80.06 84 GLN A CA 1
ATOM 629 C C . GLN A 1 84 ? 8.501 10.599 -11.911 1.00 80.06 84 GLN A C 1
ATOM 631 O O . GLN A 1 84 ? 8.489 9.784 -12.831 1.00 80.06 84 GLN A O 1
ATOM 636 N N . ASP A 1 85 ? 7.375 10.980 -11.295 1.00 79.12 85 ASP A N 1
ATOM 637 C CA . ASP A 1 85 ? 6.017 10.572 -11.708 1.00 79.12 85 ASP A CA 1
ATOM 638 C C . ASP A 1 85 ? 5.602 11.375 -12.959 1.00 79.12 85 ASP A C 1
ATOM 640 O O . ASP A 1 85 ? 4.784 12.297 -12.901 1.00 79.12 85 ASP A O 1
ATOM 644 N N . GLU A 1 86 ? 6.279 11.105 -14.078 1.00 81.31 86 GLU A N 1
ATOM 645 C CA . GLU A 1 86 ? 6.044 11.745 -15.372 1.00 81.31 86 GLU A CA 1
ATOM 646 C C . GLU A 1 86 ? 4.912 11.056 -16.148 1.00 81.31 86 GLU A C 1
ATOM 648 O O . GLU A 1 86 ? 4.762 9.837 -16.117 1.00 81.31 86 GLU A O 1
ATOM 653 N N . GLU A 1 87 ? 4.158 11.828 -16.940 1.00 80.25 87 GLU A N 1
ATOM 654 C CA . GLU A 1 87 ? 3.048 11.314 -17.764 1.00 80.25 87 GLU A CA 1
ATOM 655 C C . GLU A 1 87 ? 3.476 10.191 -18.727 1.00 80.25 87 GLU A C 1
ATOM 657 O O . GLU A 1 87 ? 2.699 9.280 -19.000 1.00 80.25 87 GLU A O 1
ATOM 662 N N . ASN A 1 88 ? 4.719 10.239 -19.217 1.00 81.62 88 ASN A N 1
ATOM 663 C CA . ASN A 1 88 ? 5.293 9.229 -20.114 1.00 81.62 88 ASN A CA 1
ATOM 664 C C . ASN A 1 88 ? 6.281 8.292 -19.395 1.00 81.62 88 ASN A C 1
ATOM 666 O O . ASN A 1 88 ? 7.132 7.681 -20.043 1.00 81.62 88 ASN A O 1
ATOM 670 N N . GLY A 1 89 ? 6.200 8.216 -18.064 1.00 85.25 89 GLY A N 1
ATOM 671 C CA . GLY A 1 89 ? 7.028 7.340 -17.248 1.00 85.25 89 GLY A CA 1
ATOM 672 C C . GLY A 1 89 ? 6.658 5.855 -17.379 1.00 85.25 89 GLY A C 1
ATOM 673 O O . GLY A 1 89 ? 5.723 5.481 -18.096 1.00 85.25 89 GLY A O 1
ATOM 674 N N . PRO A 1 90 ? 7.388 4.973 -16.676 1.00 90.12 90 PRO A N 1
ATOM 675 C CA . PRO A 1 90 ? 7.077 3.549 -16.638 1.00 90.12 90 PRO A CA 1
ATOM 676 C C . PRO A 1 90 ? 5.675 3.297 -16.067 1.00 90.12 90 PRO A C 1
ATOM 678 O O . PRO A 1 90 ? 5.216 4.075 -15.226 1.00 90.12 90 PRO A O 1
ATOM 681 N N . PRO A 1 91 ? 5.013 2.182 -16.431 1.00 92.31 91 PRO A N 1
ATOM 682 C CA . PRO A 1 91 ? 3.729 1.822 -15.843 1.00 92.31 91 PRO A CA 1
ATOM 683 C C . PRO A 1 91 ? 3.778 1.837 -14.311 1.00 92.31 91 PRO A C 1
ATOM 685 O O . PRO A 1 91 ? 4.693 1.284 -13.697 1.00 92.31 91 PRO A O 1
ATOM 688 N N . MET A 1 92 ? 2.778 2.462 -13.691 1.00 92.44 92 MET A N 1
ATOM 689 C CA . MET A 1 92 ? 2.673 2.578 -12.241 1.00 92.44 92 MET A CA 1
ATOM 690 C C . MET A 1 92 ? 1.263 2.221 -11.777 1.00 92.44 92 MET A C 1
ATOM 692 O O . MET A 1 92 ? 0.269 2.747 -12.276 1.00 92.44 92 MET A O 1
ATOM 696 N N . LEU A 1 93 ? 1.179 1.352 -10.770 1.00 94.75 93 LEU A N 1
ATOM 697 C CA . LEU A 1 93 ? -0.047 1.061 -10.039 1.00 94.75 93 LEU A CA 1
ATOM 698 C C . LEU A 1 93 ? 0.011 1.742 -8.672 1.00 94.75 93 LEU A C 1
ATOM 700 O O . LEU A 1 93 ? 0.886 1.446 -7.860 1.00 94.75 93 LEU A O 1
ATOM 704 N N . ARG A 1 94 ? -0.962 2.616 -8.398 1.00 95.56 94 ARG A N 1
ATOM 705 C CA . ARG A 1 94 ? -1.116 3.304 -7.112 1.00 95.56 94 ARG A CA 1
ATOM 706 C C . ARG A 1 94 ? -2.436 2.912 -6.461 1.00 95.56 94 ARG A C 1
ATOM 708 O O . ARG A 1 94 ? -3.511 3.273 -6.939 1.00 95.56 94 ARG A O 1
ATOM 715 N N . VAL A 1 95 ? -2.360 2.211 -5.335 1.00 97.25 95 VAL A N 1
ATOM 716 C CA . VAL A 1 95 ? -3.522 1.781 -4.551 1.00 97.25 95 VAL A CA 1
ATOM 717 C C . VAL A 1 95 ? -3.656 2.661 -3.315 1.00 97.25 95 VAL A C 1
ATOM 719 O O . VAL A 1 95 ? -2.698 2.846 -2.568 1.00 97.25 95 VAL A O 1
ATOM 722 N N . ARG A 1 96 ? -4.864 3.184 -3.078 1.00 98.00 96 ARG A N 1
ATOM 723 C CA . ARG A 1 96 ? -5.203 3.973 -1.886 1.00 98.00 96 ARG A CA 1
ATOM 724 C C . ARG A 1 96 ? -6.154 3.192 -0.990 1.00 98.00 96 ARG A C 1
ATOM 726 O O . ARG A 1 96 ? -7.257 2.843 -1.406 1.00 98.00 96 ARG A O 1
ATOM 733 N N . LEU A 1 97 ? -5.754 2.949 0.252 1.00 97.44 97 LEU A N 1
ATOM 734 C CA . LEU A 1 97 ? -6.513 2.165 1.227 1.00 97.44 97 LEU A CA 1
ATOM 735 C C . LEU A 1 97 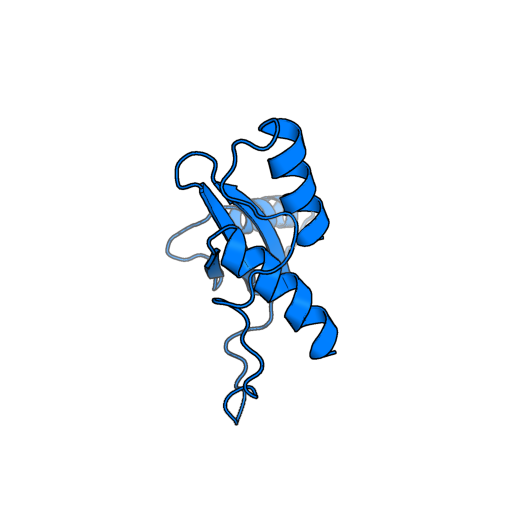? -6.819 3.015 2.461 1.00 97.44 97 LEU A C 1
ATOM 737 O O . LEU A 1 97 ? -5.987 3.791 2.919 1.00 97.44 97 LEU A O 1
ATOM 741 N N . SER A 1 98 ? -8.010 2.870 3.045 1.00 97.62 98 SER A N 1
ATOM 742 C CA . SER A 1 98 ? -8.215 3.329 4.431 1.00 97.62 98 SER A CA 1
ATOM 743 C C . SER A 1 98 ? -7.319 2.541 5.392 1.00 97.62 98 SER A C 1
ATOM 745 O O . SER A 1 98 ? -6.925 1.416 5.083 1.00 97.62 98 SER A O 1
ATOM 747 N N . GLY A 1 99 ? -7.070 3.071 6.594 1.00 97.00 99 GLY A N 1
ATOM 748 C CA . GLY A 1 99 ? -6.332 2.338 7.631 1.00 97.00 99 GLY A CA 1
ATOM 749 C C . GLY A 1 99 ? -6.933 0.957 7.936 1.00 97.00 99 GLY A C 1
ATOM 750 O O . GLY A 1 99 ? -6.209 -0.025 8.079 1.00 97.00 99 GLY A O 1
ATOM 751 N N . ALA A 1 100 ? -8.266 0.852 7.948 1.00 96.94 100 ALA A N 1
ATOM 752 C CA . ALA A 1 100 ? -8.969 -0.418 8.123 1.00 96.94 100 ALA A CA 1
ATOM 753 C C . ALA A 1 100 ? -8.721 -1.402 6.969 1.00 96.94 100 ALA A C 1
ATOM 755 O O . ALA A 1 100 ? -8.425 -2.571 7.217 1.00 96.94 100 ALA A O 1
ATOM 756 N N . GLN A 1 101 ? -8.813 -0.932 5.721 1.00 97.12 101 GLN A N 1
ATOM 757 C CA . GLN A 1 101 ? -8.537 -1.756 4.540 1.00 97.12 101 GLN A CA 1
ATOM 758 C C . GLN A 1 101 ? -7.074 -2.197 4.491 1.00 97.12 101 GLN A C 1
ATOM 760 O O . GLN A 1 101 ? -6.811 -3.354 4.198 1.00 97.12 101 GLN A O 1
ATOM 765 N N . ALA A 1 102 ? -6.134 -1.314 4.829 1.00 96.88 102 ALA A N 1
ATOM 766 C CA . ALA A 1 102 ? -4.712 -1.632 4.877 1.00 96.88 102 ALA A CA 1
ATOM 767 C C . ALA A 1 102 ? -4.397 -2.725 5.910 1.00 96.88 102 ALA A C 1
ATOM 769 O O . ALA A 1 102 ? -3.678 -3.674 5.605 1.00 96.88 102 ALA A O 1
ATOM 770 N N . ARG A 1 103 ? -4.994 -2.643 7.108 1.00 95.94 103 ARG A N 1
ATOM 771 C CA . ARG A 1 103 ? -4.847 -3.666 8.157 1.00 95.94 103 ARG A CA 1
ATOM 772 C C . ARG A 1 103 ? -5.439 -5.012 7.729 1.00 95.94 103 ARG A C 1
ATOM 774 O O . ARG A 1 103 ? -4.853 -6.059 7.991 1.00 95.94 103 ARG A O 1
ATOM 781 N N . ALA A 1 104 ? -6.592 -4.996 7.060 1.00 95.75 104 ALA A N 1
ATOM 782 C CA . ALA A 1 104 ? -7.205 -6.206 6.514 1.00 95.75 104 ALA A CA 1
ATOM 783 C C . ALA A 1 104 ? -6.388 -6.808 5.361 1.00 95.75 104 ALA A C 1
ATOM 785 O O . ALA A 1 104 ? -6.195 -8.021 5.328 1.00 95.75 104 ALA A O 1
ATOM 786 N N . PHE A 1 105 ? -5.862 -5.966 4.469 1.00 94.62 105 PHE A N 1
ATOM 787 C CA . PHE A 1 105 ? -4.984 -6.369 3.374 1.00 94.62 105 PHE A CA 1
ATOM 788 C C . PHE A 1 105 ? -3.707 -7.029 3.898 1.00 94.62 105 PHE A C 1
ATOM 790 O O . PHE A 1 105 ? -3.391 -8.135 3.474 1.00 94.62 105 PHE A O 1
ATOM 797 N N . ALA A 1 106 ? -3.022 -6.408 4.865 1.00 93.69 106 ALA A N 1
ATOM 798 C CA . ALA A 1 106 ? -1.812 -6.964 5.471 1.00 93.69 106 ALA A CA 1
ATOM 799 C C . ALA A 1 106 ? -2.058 -8.348 6.085 1.00 93.69 106 ALA A C 1
ATOM 801 O O . ALA A 1 106 ? -1.286 -9.272 5.847 1.00 93.69 106 ALA A O 1
ATOM 802 N N . LYS A 1 107 ? -3.175 -8.505 6.808 1.00 92.38 107 LYS A N 1
ATOM 803 C CA . LYS A 1 107 ? -3.581 -9.794 7.371 1.00 92.38 107 LYS A CA 1
ATOM 804 C C . LYS A 1 107 ? -3.806 -10.842 6.277 1.00 92.38 107 LYS A C 1
ATOM 806 O O . LYS A 1 107 ? -3.185 -11.894 6.318 1.00 92.38 107 LYS A O 1
ATOM 811 N N . ARG A 1 108 ? -4.671 -10.555 5.298 1.00 91.38 108 ARG A N 1
ATOM 812 C CA . ARG A 1 108 ? -5.024 -11.516 4.240 1.00 91.38 108 ARG A CA 1
ATOM 813 C C . ARG A 1 108 ? -3.822 -11.874 3.368 1.00 91.38 108 ARG A C 1
ATOM 815 O O . ARG A 1 108 ? -3.703 -13.018 2.953 1.00 91.38 108 ARG A O 1
ATOM 822 N N . ALA A 1 109 ? -2.928 -10.925 3.101 1.00 90.19 109 ALA A N 1
ATOM 823 C CA . ALA A 1 109 ? -1.732 -11.169 2.302 1.00 90.19 109 ALA A CA 1
ATOM 824 C C . ALA A 1 109 ? -0.831 -12.260 2.903 1.00 90.19 109 ALA A C 1
ATOM 826 O O . ALA A 1 109 ? -0.125 -12.913 2.148 1.00 90.19 109 ALA A O 1
ATOM 827 N N . LEU A 1 110 ? -0.876 -12.486 4.223 1.00 87.25 110 LEU A N 1
ATOM 828 C CA . LEU A 1 110 ? -0.169 -13.587 4.888 1.00 87.25 110 LEU A CA 1
ATOM 829 C C . LEU A 1 110 ? -0.890 -14.937 4.761 1.00 87.25 110 LEU A C 1
ATOM 831 O O . LEU A 1 110 ? -0.243 -15.973 4.855 1.00 87.25 110 LEU A O 1
ATOM 835 N N . ASP A 1 111 ? -2.206 -14.925 4.549 1.00 84.94 111 ASP A N 1
ATOM 836 C CA . ASP A 1 111 ? -3.034 -16.131 4.431 1.00 84.94 111 ASP A CA 1
ATOM 837 C C . ASP A 1 111 ? -3.033 -16.713 2.999 1.00 84.94 111 ASP A C 1
ATOM 839 O O . ASP A 1 111 ? -3.454 -17.850 2.799 1.00 84.94 111 ASP A O 1
ATOM 843 N N . VAL A 1 112 ? -2.600 -15.932 1.999 1.00 77.44 112 VAL A N 1
ATOM 844 C CA . VAL A 1 112 ? -2.624 -16.282 0.559 1.00 77.44 112 VAL A CA 1
ATOM 845 C C . VAL A 1 112 ? -1.260 -16.796 0.047 1.00 77.44 112 VAL A C 1
ATOM 847 O O . VAL A 1 112 ? -1.144 -17.145 -1.126 1.00 77.44 112 VAL A O 1
ATOM 850 N N . VAL A 1 113 ? -0.236 -16.864 0.909 1.00 59.62 113 VAL A N 1
ATOM 851 C CA . VAL A 1 113 ? 1.140 -17.288 0.556 1.00 59.62 113 VAL A CA 1
ATOM 852 C C . VAL A 1 113 ? 1.303 -18.805 0.541 1.00 59.62 113 VAL A C 1
ATOM 854 O O . VAL A 1 113 ? 0.824 -19.462 1.492 1.00 59.62 113 VAL A O 1
#

Secondary structure (DSSP, 8-state):
-HHHHHHHHHHHTTT-SS--SS--GGG---PPPPSS---S--EEEEEEEEETTTTEEEEEEEEP-----SSHHHHHHHHHHHTS--TTSS-EEEEEEEHHHHHHHHHHHHH--

Mean predicted aligned error: 5.16 Å

Sequence (113 aa):
RIDELLDEVVRRTGGSSPVPAVAPAAVTDTAPLDVPVEEEFRVGTMALAWDGDEQRMIVEAQALVELDADSEDDLAEAEEKLLQDEENGPPMLRVRLSGAQARAFAKRALDVV

pLDDT: mean 91.0, std 6.22, range [59.62, 98.12]

Foldseek 3Di:
DLLVQLVVVC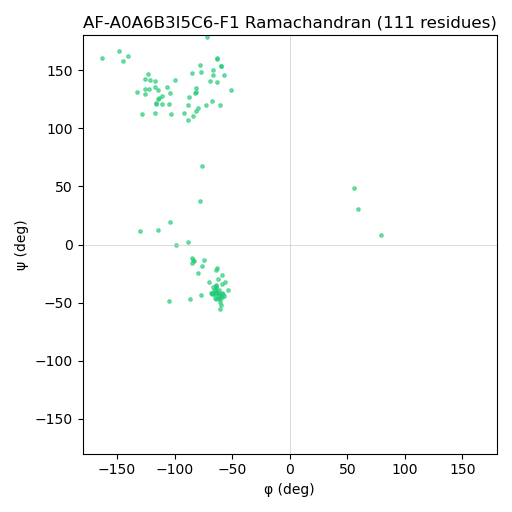VVVVNPQQADPAQDPVLADDDDDDPDDDDPAAFDDWDWDADPVVSKIKIKTFHDDDDDDPDPVRVVVVVVVQPDPDPPHTDMDIDIHHSNNSRNCVVVVVVVD

Radius of gyration: 17.33 Å; Cα contacts (8 Å, |Δi|>4): 135; chains: 1; bounding box: 45×32×41 Å